Protein AF-A0A9D4HKT2-F1 (afdb_monomer)

Structure (mmCIF, N/CA/C/O backbone):
data_AF-A0A9D4HKT2-F1
#
_entry.id   AF-A0A9D4HKT2-F1
#
loop_
_atom_site.group_PDB
_atom_site.id
_atom_site.type_symbol
_atom_site.label_atom_id
_atom_site.label_alt_id
_atom_site.label_comp_id
_atom_site.label_asym_id
_atom_site.label_entity_id
_atom_site.label_seq_id
_atom_site.pdbx_PDB_ins_code
_atom_site.Cartn_x
_atom_site.Cartn_y
_atom_site.Cartn_z
_atom_site.occupancy
_atom_site.B_iso_or_equiv
_atom_site.auth_seq_id
_atom_site.auth_comp_id
_atom_site.auth_asym_id
_atom_site.auth_atom_id
_atom_site.pdbx_PDB_model_num
ATOM 1 N N . MET A 1 1 ? 0.760 3.402 23.537 1.00 74.19 1 MET A N 1
ATOM 2 C CA . MET A 1 1 ? 0.650 4.840 23.213 1.00 74.19 1 MET A CA 1
ATOM 3 C C . MET A 1 1 ? -0.372 5.035 22.104 1.00 74.19 1 MET A C 1
ATOM 5 O O . MET A 1 1 ? -1.477 5.393 22.460 1.00 74.19 1 MET A O 1
ATOM 9 N N . GLU A 1 2 ? -0.095 4.703 20.835 1.00 79.06 2 GLU A N 1
ATOM 10 C CA . GLU A 1 2 ? -1.096 4.811 19.742 1.00 79.06 2 GLU A CA 1
ATOM 11 C C . GLU A 1 2 ? -2.371 3.994 20.013 1.00 79.06 2 GLU A C 1
ATOM 13 O O . GLU A 1 2 ? -3.458 4.552 20.090 1.00 79.06 2 GLU A O 1
ATOM 18 N N . ALA A 1 3 ? -2.238 2.697 20.318 1.00 80.00 3 ALA A N 1
ATOM 19 C CA . ALA A 1 3 ? -3.389 1.846 20.636 1.00 80.00 3 ALA A CA 1
ATOM 20 C C . ALA A 1 3 ? -4.236 2.354 21.823 1.00 80.00 3 ALA A C 1
ATOM 22 O O . ALA A 1 3 ? -5.445 2.130 21.867 1.00 80.00 3 ALA A O 1
ATOM 23 N N . ASP A 1 4 ? -3.613 3.034 22.789 1.00 83.06 4 ASP A N 1
ATOM 24 C CA . ASP A 1 4 ? -4.318 3.598 23.943 1.00 83.06 4 ASP A CA 1
ATOM 25 C C . ASP A 1 4 ? -5.141 4.824 23.534 1.00 83.06 4 ASP A C 1
ATOM 27 O O . ASP A 1 4 ? -6.308 4.917 23.911 1.00 83.06 4 ASP A O 1
ATOM 31 N N . VAL A 1 5 ? -4.562 5.700 22.703 1.00 85.31 5 VAL A N 1
ATOM 32 C CA . VAL A 1 5 ? -5.242 6.865 22.114 1.00 85.31 5 VAL A CA 1
ATOM 33 C C . VAL A 1 5 ? -6.418 6.416 21.246 1.00 85.31 5 VAL A C 1
ATOM 35 O O . VAL A 1 5 ? -7.533 6.906 21.421 1.00 85.31 5 VAL A O 1
ATOM 38 N N . ASP A 1 6 ? -6.209 5.425 20.379 1.00 84.00 6 ASP A N 1
ATOM 39 C CA . ASP A 1 6 ? -7.263 4.851 19.534 1.00 84.00 6 ASP A CA 1
ATOM 40 C C . ASP A 1 6 ? -8.422 4.283 20.371 1.00 84.00 6 ASP A C 1
ATOM 42 O O . ASP A 1 6 ? -9.599 4.492 20.066 1.00 84.00 6 ASP A O 1
ATOM 46 N N . GLY A 1 7 ? -8.099 3.586 21.465 1.00 84.25 7 GLY A N 1
ATOM 47 C CA . GLY A 1 7 ? -9.091 3.051 22.395 1.00 84.25 7 GLY A CA 1
ATOM 48 C C . GLY A 1 7 ? -9.888 4.138 23.126 1.00 84.25 7 GLY A C 1
ATOM 49 O O . GLY A 1 7 ? -11.087 3.968 23.354 1.00 84.25 7 GLY A O 1
ATOM 50 N N . GLU A 1 8 ? -9.255 5.254 23.491 1.00 86.44 8 GLU A N 1
ATOM 51 C CA . GLU A 1 8 ? -9.932 6.397 24.117 1.00 86.44 8 GLU A CA 1
ATOM 52 C C . GLU A 1 8 ? -10.869 7.118 23.144 1.00 86.44 8 GLU A C 1
ATOM 54 O O . GLU A 1 8 ? -12.026 7.361 23.493 1.00 86.44 8 GLU A O 1
ATOM 59 N N . LEU A 1 9 ? -10.436 7.355 21.904 1.00 86.00 9 LEU A N 1
ATOM 60 C CA . LEU A 1 9 ? -11.275 7.960 20.864 1.00 86.00 9 LEU A CA 1
ATOM 6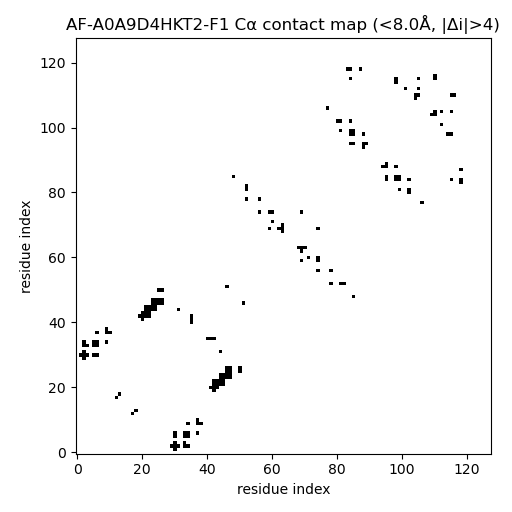1 C C . LEU A 1 9 ? -12.547 7.143 20.616 1.00 86.00 9 LEU A C 1
ATOM 63 O O . LEU A 1 9 ? -13.654 7.681 20.553 1.00 86.00 9 LEU A O 1
ATOM 67 N N . VAL A 1 10 ? -12.418 5.817 20.544 1.00 86.19 10 VAL A N 1
ATOM 68 C CA . VAL A 1 10 ? -13.569 4.925 20.362 1.00 86.19 10 VAL A CA 1
ATOM 69 C C . VAL A 1 10 ? -14.531 4.976 21.555 1.00 86.19 10 VAL A C 1
ATOM 71 O O . VAL A 1 10 ? -15.749 4.919 21.364 1.00 86.19 10 VAL A O 1
ATOM 74 N N . LYS A 1 11 ? -14.028 5.147 22.786 1.00 85.69 11 LYS A N 1
ATOM 75 C CA . LYS A 1 11 ? -14.885 5.353 23.969 1.00 85.69 11 LYS A CA 1
ATOM 76 C C . LYS A 1 11 ? -15.675 6.646 23.886 1.00 85.69 11 LYS A C 1
ATOM 78 O O . LYS A 1 11 ? -16.828 6.661 24.307 1.00 85.69 11 LYS A O 1
ATOM 83 N N . GLU A 1 12 ? -15.075 7.720 23.387 1.00 86.00 12 GLU A N 1
ATOM 84 C CA . GLU A 1 12 ? -15.760 9.002 23.226 1.00 86.00 12 GLU A CA 1
ATOM 85 C C . GLU A 1 12 ? -16.874 8.912 22.186 1.00 86.00 12 GLU A C 1
ATOM 87 O O . GLU A 1 12 ? -18.012 9.259 22.490 1.00 86.00 12 GLU A O 1
ATOM 92 N N . VAL A 1 13 ? -16.605 8.320 21.020 1.00 83.75 13 VAL A N 1
ATOM 93 C CA . VAL A 1 13 ? -17.626 8.119 19.975 1.00 83.75 13 VAL A CA 1
ATOM 94 C C . VAL A 1 13 ? -18.771 7.221 20.460 1.00 83.75 13 VAL A C 1
ATOM 96 O O . VAL A 1 13 ? -19.936 7.456 20.139 1.00 83.75 13 VAL A O 1
ATOM 99 N N . LYS A 1 14 ? -18.474 6.222 21.299 1.00 81.38 14 LYS A N 1
ATOM 100 C CA . LYS A 1 14 ? -19.496 5.367 21.919 1.00 81.38 14 LYS A CA 1
ATOM 101 C C . LYS A 1 14 ? -20.422 6.143 22.864 1.00 81.38 14 LYS A C 1
ATOM 103 O O . LYS A 1 14 ? -21.598 5.795 22.958 1.00 81.38 14 LYS A O 1
ATOM 108 N N . LYS A 1 15 ? -19.929 7.185 23.552 1.00 83.19 15 LYS A N 1
ATOM 109 C CA . LYS A 1 15 ? -20.765 8.046 24.420 1.00 83.19 15 LYS A CA 1
ATOM 110 C C . LYS A 1 15 ? -21.821 8.810 23.620 1.00 83.19 15 LYS A C 1
ATOM 112 O O . LYS A 1 15 ? -22.905 9.042 24.142 1.00 83.19 15 LYS A O 1
ATOM 117 N N . GLU A 1 16 ? -21.538 9.112 22.357 1.00 83.75 16 GLU A N 1
ATOM 118 C CA . GLU A 1 16 ? -22.464 9.767 21.422 1.00 83.75 16 GLU A CA 1
ATOM 119 C C . GLU A 1 16 ? -23.514 8.800 20.829 1.00 83.75 16 GLU A C 1
ATOM 121 O O . GLU A 1 16 ? -24.295 9.177 19.959 1.00 83.75 16 GLU A O 1
ATOM 126 N N . ASN A 1 17 ? -23.553 7.537 21.285 1.00 78.94 17 ASN A N 1
ATOM 127 C CA . ASN A 1 17 ? -24.464 6.491 20.804 1.00 78.94 17 ASN A CA 1
ATOM 128 C C . ASN A 1 17 ? -24.364 6.230 19.284 1.00 78.94 17 ASN A C 1
ATOM 130 O O . ASN A 1 17 ? -25.330 5.819 18.638 1.00 78.94 17 ASN A O 1
ATOM 134 N N . VAL A 1 18 ? -23.181 6.463 18.707 1.00 80.81 18 VAL A N 1
ATOM 135 C CA . VAL A 1 18 ? -22.882 6.203 17.295 1.00 80.81 18 VAL A CA 1
ATOM 136 C C . VAL A 1 18 ? -22.339 4.787 17.137 1.00 80.81 18 VAL A C 1
ATOM 138 O O . VAL A 1 18 ? -21.438 4.361 17.861 1.00 80.81 18 VAL A O 1
ATOM 141 N N . ASN A 1 19 ? -22.868 4.053 16.156 1.00 80.31 19 ASN A N 1
ATOM 142 C CA . ASN A 1 19 ? -22.383 2.718 15.837 1.00 80.31 19 ASN A CA 1
ATOM 143 C C . ASN A 1 19 ? -21.284 2.785 14.767 1.00 80.31 19 ASN A C 1
ATOM 145 O O . ASN A 1 19 ? -21.539 3.184 13.631 1.00 80.31 19 ASN A O 1
ATOM 149 N N . ILE A 1 20 ? -20.065 2.389 15.130 1.00 80.12 20 ILE A N 1
ATOM 150 C CA . ILE A 1 20 ? -18.922 2.356 14.213 1.00 80.12 20 ILE A CA 1
ATOM 151 C C . ILE A 1 20 ? -18.945 1.025 13.459 1.00 80.12 20 ILE A C 1
ATOM 153 O O . ILE A 1 20 ? -18.716 -0.015 14.066 1.00 80.12 20 ILE A O 1
ATOM 157 N N . SER A 1 21 ? -19.216 1.035 12.155 1.00 78.44 21 SER A N 1
ATOM 158 C CA . SER A 1 21 ? -19.199 -0.180 11.324 1.00 78.44 21 SER A CA 1
ATOM 159 C C . SER A 1 21 ? -17.839 -0.434 10.671 1.00 78.44 21 SER A C 1
ATOM 161 O O . SER A 1 21 ? -17.354 -1.565 10.659 1.00 78.44 21 SER A O 1
ATOM 163 N N . VAL A 1 22 ? -17.219 0.628 10.154 1.00 80.44 22 VAL A N 1
ATOM 164 C CA . VAL A 1 22 ? -15.976 0.584 9.380 1.00 80.44 22 VAL A CA 1
ATOM 165 C C . VAL A 1 22 ? -15.023 1.648 9.905 1.00 80.44 22 VAL A C 1
ATOM 167 O O . VAL A 1 22 ? -15.420 2.795 10.112 1.00 80.44 22 VAL A O 1
ATOM 170 N N . MET A 1 23 ? -13.760 1.275 10.091 1.00 77.94 23 MET A N 1
ATOM 171 C CA . MET A 1 23 ? -12.676 2.204 10.400 1.00 77.94 23 MET A CA 1
ATOM 172 C C . MET A 1 23 ? -11.575 2.063 9.356 1.00 77.94 23 MET A C 1
ATOM 174 O O . MET A 1 23 ? -11.258 0.957 8.926 1.00 77.94 23 MET A O 1
ATOM 178 N N . THR A 1 24 ? -10.989 3.187 8.952 1.00 77.50 24 THR A N 1
ATOM 179 C CA . THR A 1 24 ? -9.758 3.200 8.160 1.00 77.50 24 THR A CA 1
ATOM 180 C C . THR A 1 24 ? -8.620 3.555 9.096 1.00 77.50 24 THR A C 1
ATOM 182 O O . THR A 1 24 ? -8.525 4.696 9.545 1.00 77.50 24 THR A O 1
ATOM 185 N N . MET A 1 25 ? -7.786 2.576 9.419 1.00 75.44 25 MET A N 1
ATOM 186 C CA . MET A 1 25 ? -6.590 2.775 10.229 1.00 75.44 25 MET A CA 1
ATOM 187 C C . MET A 1 25 ? -5.409 2.023 9.627 1.00 75.44 25 MET A C 1
ATOM 189 O O . MET A 1 25 ? -5.563 1.249 8.681 1.00 75.44 25 MET A O 1
ATOM 193 N N . GLY A 1 26 ? -4.219 2.278 10.167 1.00 70.31 26 GLY A N 1
ATOM 194 C CA . GLY A 1 26 ? -3.037 1.552 9.740 1.00 70.31 26 GLY A CA 1
ATOM 195 C C . GLY A 1 26 ? -3.129 0.055 10.043 1.00 70.31 26 GLY A C 1
ATOM 196 O O . GLY A 1 26 ? -3.915 -0.382 10.886 1.00 70.31 26 GLY A O 1
ATOM 197 N N . ASP A 1 27 ? -2.278 -0.736 9.395 1.00 69.25 27 ASP A N 1
ATOM 198 C CA . ASP A 1 27 ? -2.227 -2.199 9.572 1.00 69.25 27 ASP A CA 1
ATOM 199 C C . ASP A 1 27 ? -1.588 -2.652 10.915 1.00 69.25 27 ASP A C 1
ATOM 201 O O . ASP A 1 27 ? -1.011 -3.738 11.014 1.00 69.25 27 ASP A O 1
ATOM 205 N N . ASP A 1 28 ? -1.674 -1.838 11.975 1.00 75.81 28 ASP A N 1
ATOM 206 C CA . ASP A 1 28 ? -1.217 -2.204 13.320 1.00 75.81 28 ASP A CA 1
ATOM 207 C C . ASP A 1 28 ? -2.271 -3.055 14.050 1.00 75.81 28 ASP A C 1
ATOM 209 O O . ASP A 1 28 ? -3.347 -2.600 14.451 1.00 75.81 28 ASP A O 1
ATOM 213 N N . CYS A 1 29 ? -1.932 -4.324 14.269 1.00 76.38 29 CYS A N 1
ATOM 214 C CA . CYS A 1 29 ? -2.776 -5.276 14.982 1.00 76.38 29 CYS A CA 1
ATOM 215 C C . CYS A 1 29 ? -3.066 -4.870 16.438 1.00 76.38 29 CYS A C 1
ATOM 217 O O . CYS A 1 29 ? -4.068 -5.322 16.995 1.00 76.38 29 CYS A O 1
ATOM 219 N N . THR A 1 30 ? -2.207 -4.065 17.074 1.00 82.81 30 THR A N 1
ATOM 220 C CA . THR A 1 30 ? -2.354 -3.697 18.491 1.00 82.81 30 THR A CA 1
ATOM 221 C C . THR A 1 30 ? -3.478 -2.687 18.709 1.00 82.81 30 THR A C 1
ATOM 223 O O . THR A 1 30 ? -4.329 -2.911 19.575 1.00 82.81 30 THR A O 1
ATOM 226 N N . SER A 1 31 ? -3.560 -1.653 17.868 1.00 80.50 31 SER A N 1
ATOM 227 C CA . SER A 1 31 ? -4.672 -0.699 17.840 1.00 80.50 31 SER A CA 1
ATOM 228 C C . SER A 1 31 ? -6.000 -1.388 17.536 1.00 80.50 31 SER A C 1
ATOM 230 O O . SER A 1 31 ? -6.971 -1.222 18.274 1.00 80.50 31 SER A O 1
ATOM 232 N N . LEU A 1 32 ? -6.033 -2.261 16.523 1.00 82.75 32 LEU A N 1
ATOM 233 C CA . LEU A 1 32 ? -7.247 -3.002 16.174 1.00 82.75 32 LEU A CA 1
ATOM 234 C C . LEU A 1 32 ? -7.719 -3.922 17.312 1.00 82.75 32 LEU A C 1
ATOM 236 O O . LEU A 1 32 ? -8.916 -4.003 17.597 1.00 82.75 32 LEU A O 1
ATOM 240 N N . ALA A 1 33 ? -6.795 -4.622 17.978 1.00 83.81 33 ALA A N 1
A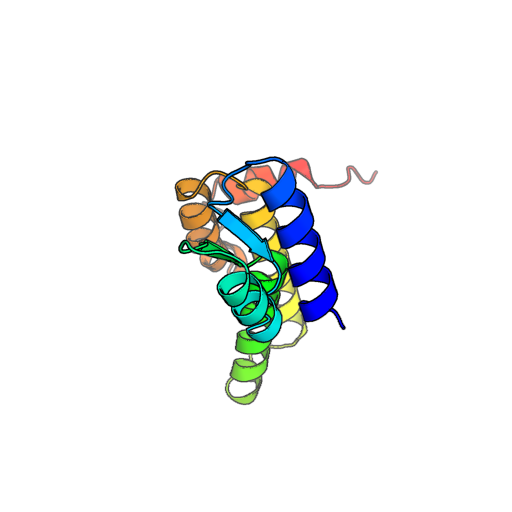TOM 241 C CA . ALA A 1 33 ? -7.123 -5.470 19.121 1.00 83.81 33 ALA A CA 1
ATOM 242 C C . ALA A 1 33 ? -7.678 -4.651 20.292 1.00 83.81 33 ALA A C 1
ATOM 244 O O . ALA A 1 33 ? -8.651 -5.069 20.921 1.00 83.81 33 ALA A O 1
ATOM 245 N N . ARG A 1 34 ? -7.099 -3.475 20.557 1.00 85.56 34 ARG A N 1
ATOM 246 C CA . ARG A 1 34 ? -7.561 -2.569 21.608 1.00 85.56 34 ARG A CA 1
ATOM 247 C C . ARG A 1 34 ? -8.957 -2.024 21.315 1.00 85.56 34 ARG A C 1
ATOM 249 O O . ARG A 1 34 ? -9.818 -2.102 22.182 1.00 85.56 34 ARG A O 1
ATOM 256 N N . ILE A 1 35 ? -9.227 -1.590 20.087 1.00 84.81 35 ILE A N 1
ATOM 257 C CA . ILE A 1 35 ? -10.561 -1.143 19.655 1.00 84.81 35 ILE A CA 1
ATOM 258 C C . ILE A 1 35 ? -11.605 -2.253 19.819 1.00 84.81 35 ILE A C 1
ATOM 260 O O . ILE A 1 35 ? -12.693 -2.015 20.342 1.00 84.81 35 ILE A O 1
ATOM 264 N N . ARG A 1 36 ? -11.267 -3.490 19.436 1.00 84.00 36 ARG A N 1
ATOM 265 C CA . ARG A 1 36 ? -12.156 -4.655 19.593 1.00 84.00 36 ARG A CA 1
ATOM 266 C C . ARG A 1 36 ? -12.448 -5.018 21.049 1.00 84.00 36 ARG A C 1
ATOM 268 O O . ARG A 1 36 ? -13.462 -5.653 21.301 1.00 84.00 36 ARG A O 1
ATOM 275 N N . GLN A 1 37 ? -11.587 -4.651 21.999 1.00 85.56 37 GLN A N 1
ATOM 276 C CA . GLN A 1 37 ? -11.888 -4.814 23.427 1.00 85.56 37 GLN A CA 1
ATOM 277 C C . GLN A 1 37 ? -12.918 -3.790 23.921 1.00 85.56 37 GLN A C 1
ATOM 279 O O . GLN A 1 37 ? -13.659 -4.074 24.858 1.00 85.56 37 GLN A O 1
ATOM 284 N N . GLU A 1 38 ? -12.966 -2.607 23.307 1.00 84.12 38 GLU A N 1
ATOM 285 C CA . GLU A 1 38 ? -13.827 -1.497 23.737 1.00 84.12 38 GLU A CA 1
ATOM 286 C C . GLU A 1 38 ? -15.206 -1.505 23.045 1.00 84.12 38 GLU A C 1
ATOM 288 O O . GLU A 1 38 ? -16.208 -0.991 23.575 1.00 84.12 38 GLU A O 1
ATOM 293 N N . LEU A 1 39 ? -15.282 -2.139 21.872 1.00 79.81 39 LEU A N 1
ATOM 294 C CA . LEU A 1 39 ? -16.503 -2.329 21.096 1.00 79.81 39 LEU A CA 1
ATOM 295 C C . LEU A 1 39 ? -17.101 -3.717 21.334 1.00 79.81 39 LEU A C 1
ATOM 297 O O . LEU A 1 39 ? -16.416 -4.730 21.290 1.00 79.81 39 LEU A O 1
ATOM 301 N N . ALA A 1 40 ? -18.413 -3.763 21.569 1.00 71.94 40 ALA A N 1
ATOM 302 C CA . ALA A 1 40 ? -19.143 -5.019 21.767 1.00 71.94 40 ALA A CA 1
ATOM 303 C C . ALA A 1 40 ? -19.494 -5.719 20.438 1.00 71.94 40 ALA A C 1
ATOM 305 O O . ALA A 1 40 ? -20.043 -6.820 20.442 1.00 71.94 40 ALA A O 1
ATOM 306 N N . HIS A 1 41 ? -19.209 -5.073 19.307 1.00 75.88 41 HIS A N 1
ATOM 307 C CA . HIS A 1 41 ? -19.557 -5.513 17.961 1.00 75.88 41 HIS A CA 1
ATOM 308 C C . HIS A 1 41 ? -18.323 -5.575 17.056 1.00 75.88 41 HIS A C 1
ATOM 310 O O . HIS A 1 41 ? -17.291 -4.960 17.328 1.00 75.88 41 HIS A O 1
ATOM 316 N N . SER A 1 42 ? -18.424 -6.337 15.966 1.00 75.00 42 SER A N 1
ATOM 317 C CA . SER A 1 42 ? -17.342 -6.453 14.989 1.00 75.00 42 SER A CA 1
ATOM 318 C C . SER A 1 42 ? -17.173 -5.153 14.208 1.00 75.00 42 SER A C 1
ATOM 320 O O . SER A 1 42 ? -18.132 -4.679 13.599 1.00 75.00 42 SER A O 1
ATOM 322 N N . VAL A 1 43 ? -15.945 -4.640 14.169 1.00 77.00 43 VAL A N 1
ATOM 323 C CA . VAL A 1 43 ? -15.545 -3.539 13.287 1.00 77.00 43 VAL A CA 1
ATOM 324 C C . VAL A 1 43 ? -14.649 -4.068 12.183 1.00 77.00 43 VAL A C 1
ATOM 326 O O . VAL A 1 43 ? -13.695 -4.816 12.440 1.00 77.00 43 VAL A O 1
ATOM 329 N N . GLU A 1 44 ? -14.974 -3.672 10.957 1.00 79.19 44 GLU A N 1
ATOM 330 C CA . GLU A 1 44 ? -14.123 -3.890 9.798 1.00 79.19 44 GLU A CA 1
ATOM 331 C C . GLU A 1 44 ? -13.030 -2.818 9.760 1.00 79.19 44 GLU A C 1
ATOM 333 O O . GLU A 1 44 ? -13.318 -1.621 9.829 1.00 79.19 44 GLU A O 1
ATOM 338 N N . ASN A 1 45 ? -11.774 -3.260 9.672 1.00 78.50 45 ASN A N 1
ATOM 339 C CA . ASN A 1 45 ? -10.653 -2.371 9.403 1.00 78.50 45 ASN A CA 1
ATOM 340 C C . ASN A 1 45 ? -10.352 -2.399 7.906 1.00 78.50 45 ASN A C 1
ATOM 342 O O . ASN A 1 45 ? -10.034 -3.460 7.367 1.00 78.50 45 ASN A O 1
ATOM 346 N N . LEU A 1 46 ? -10.422 -1.238 7.266 1.00 73.94 46 LEU A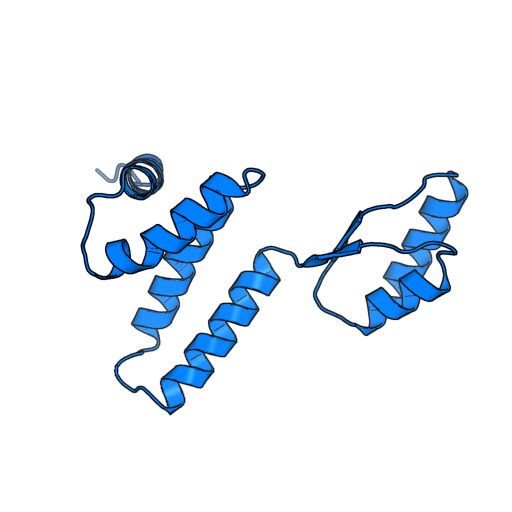 N 1
ATOM 347 C CA . LEU A 1 46 ? -9.939 -1.046 5.910 1.00 73.94 46 LEU A CA 1
ATOM 348 C C . LEU A 1 46 ? -8.526 -0.477 5.972 1.00 73.94 46 LEU A C 1
ATOM 350 O O . LEU A 1 46 ? -8.328 0.627 6.479 1.00 73.94 46 LEU A O 1
ATOM 354 N N . SER A 1 47 ? -7.562 -1.212 5.418 1.00 68.81 47 SER A N 1
ATOM 355 C CA . SER A 1 47 ? -6.197 -0.716 5.252 1.00 68.81 47 SER A CA 1
ATOM 356 C C . SER A 1 47 ? -6.205 0.577 4.440 1.00 68.81 47 SER A C 1
ATOM 358 O O . SER A 1 47 ? -6.841 0.656 3.382 1.00 68.81 47 SER A O 1
ATOM 360 N N . ASP A 1 48 ? -5.472 1.586 4.907 1.00 75.19 48 ASP A N 1
ATOM 361 C CA . ASP A 1 48 ? -5.269 2.795 4.116 1.00 75.19 48 ASP A CA 1
ATOM 362 C C . ASP A 1 48 ? -4.485 2.467 2.832 1.00 75.19 48 ASP A C 1
ATOM 364 O O . ASP A 1 48 ? -3.630 1.576 2.772 1.00 75.19 48 ASP A O 1
ATOM 368 N N . LEU A 1 49 ? -4.752 3.243 1.786 1.00 74.75 49 LEU A N 1
ATOM 369 C CA . LEU A 1 49 ? -4.068 3.183 0.505 1.00 74.75 49 LEU A CA 1
ATOM 370 C C . LEU A 1 49 ? -2.541 3.235 0.668 1.00 74.75 49 LEU A C 1
ATOM 372 O O . LEU A 1 49 ? -1.810 2.531 -0.033 1.00 74.75 49 LEU A O 1
ATOM 376 N N . ASN A 1 50 ? -2.059 4.052 1.605 1.00 76.38 50 ASN A N 1
ATOM 377 C CA . ASN A 1 50 ? -0.635 4.183 1.889 1.00 76.38 50 ASN A CA 1
ATOM 378 C C . ASN A 1 50 ? -0.013 2.862 2.358 1.00 76.38 50 ASN A C 1
ATOM 380 O O . ASN A 1 50 ? 1.084 2.511 1.912 1.00 76.38 50 ASN A O 1
ATOM 384 N N . ASP A 1 51 ? -0.720 2.105 3.196 1.00 78.62 51 ASP A N 1
ATOM 385 C CA . ASP A 1 51 ? -0.246 0.813 3.686 1.00 78.62 51 ASP A CA 1
ATOM 386 C C . ASP A 1 51 ? -0.292 -0.255 2.59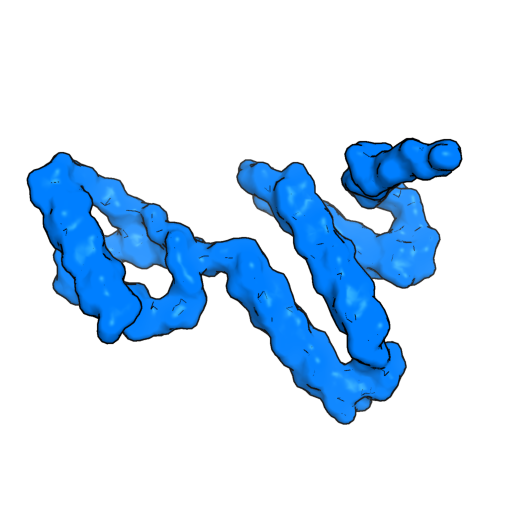6 1.00 78.62 51 ASP A C 1
ATOM 388 O O . ASP A 1 51 ? 0.686 -0.985 2.414 1.00 78.62 51 ASP A O 1
ATOM 392 N N . ALA A 1 52 ? -1.338 -0.274 1.765 1.00 78.44 52 ALA A N 1
ATOM 393 C CA . ALA A 1 52 ? -1.398 -1.161 0.603 1.00 78.44 52 ALA A CA 1
ATOM 394 C C . ALA A 1 52 ? -0.205 -0.939 -0.354 1.00 78.44 52 ALA A C 1
ATOM 396 O O . ALA A 1 52 ? 0.461 -1.887 -0.791 1.00 78.44 52 ALA A O 1
ATOM 397 N N . VAL A 1 53 ? 0.130 0.323 -0.638 1.00 80.88 53 VAL A N 1
ATOM 398 C CA . VAL A 1 53 ? 1.262 0.694 -1.504 1.00 80.88 53 VAL A CA 1
ATOM 399 C C . VAL A 1 53 ? 2.606 0.364 -0.848 1.00 80.88 53 VAL A C 1
ATOM 401 O O . VAL A 1 53 ? 3.526 -0.135 -1.513 1.00 80.88 53 VAL A O 1
ATOM 404 N N . LYS A 1 54 ? 2.729 0.591 0.463 1.00 84.69 54 LYS A N 1
ATOM 405 C CA . LYS A 1 54 ? 3.908 0.232 1.260 1.00 84.69 54 LYS A CA 1
ATOM 406 C C . LYS A 1 54 ? 4.140 -1.278 1.259 1.00 84.69 54 LYS A C 1
ATOM 408 O O . LYS A 1 54 ? 5.260 -1.717 0.992 1.00 84.69 54 LYS A O 1
ATOM 413 N N . HIS A 1 55 ? 3.098 -2.078 1.475 1.00 86.12 55 HIS A N 1
ATOM 414 C CA . HIS A 1 55 ? 3.155 -3.540 1.427 1.00 86.12 55 HIS A CA 1
ATOM 415 C C . HIS A 1 55 ? 3.581 -4.064 0.058 1.00 86.12 55 HIS A C 1
ATOM 417 O O . HIS A 1 55 ? 4.464 -4.928 -0.037 1.00 86.12 55 HIS A O 1
ATOM 423 N N . LEU A 1 56 ? 3.050 -3.480 -1.014 1.00 84.62 56 LEU A N 1
ATOM 424 C CA . LEU A 1 56 ? 3.501 -3.789 -2.363 1.00 84.62 56 LEU A CA 1
ATOM 425 C C . LEU A 1 56 ? 4.974 -3.403 -2.576 1.00 84.62 56 LEU A C 1
ATOM 427 O O . LEU A 1 56 ? 5.738 -4.172 -3.156 1.00 84.62 56 LEU A O 1
ATOM 431 N N . GLY A 1 57 ? 5.416 -2.261 -2.049 1.00 87.56 57 GLY A N 1
ATOM 432 C CA . GLY A 1 57 ? 6.821 -1.846 -2.100 1.00 87.56 57 GLY A CA 1
ATOM 433 C C . GLY A 1 57 ? 7.765 -2.809 -1.421 1.00 87.56 57 GLY A C 1
ATOM 434 O O . GLY A 1 57 ? 8.742 -3.247 -2.026 1.00 87.56 57 GLY A O 1
ATOM 435 N N . ASN A 1 58 ? 7.446 -3.183 -0.189 1.00 89.88 58 ASN A N 1
ATOM 436 C CA . ASN A 1 58 ? 8.217 -4.160 0.568 1.00 89.88 58 ASN A CA 1
ATOM 437 C C . ASN A 1 58 ? 8.302 -5.496 -0.183 1.00 89.88 58 ASN A C 1
ATOM 439 O O . ASN A 1 58 ? 9.376 -6.098 -0.258 1.00 89.88 58 ASN A O 1
ATOM 443 N N . SER A 1 59 ? 7.203 -5.915 -0.816 1.00 90.00 59 SER A N 1
ATOM 444 C CA . SER A 1 59 ? 7.160 -7.116 -1.655 1.00 90.00 59 SER A CA 1
ATOM 445 C C . SER A 1 59 ? 8.076 -6.997 -2.879 1.00 90.00 59 SER A C 1
ATOM 447 O O . SER A 1 59 ? 8.854 -7.912 -3.157 1.00 90.00 59 SER A O 1
ATOM 449 N N . LEU A 1 60 ? 8.070 -5.852 -3.568 1.00 89.62 60 LEU A N 1
ATOM 450 C CA . LEU A 1 60 ? 8.960 -5.582 -4.701 1.00 89.62 60 LEU A CA 1
ATOM 451 C C . LEU A 1 60 ? 10.439 -5.563 -4.283 1.00 89.62 60 LEU A C 1
ATOM 453 O O . LEU A 1 60 ? 11.271 -6.193 -4.934 1.00 89.62 60 LEU A O 1
ATOM 457 N N . TYR A 1 61 ? 10.786 -4.915 -3.170 1.00 90.88 61 TYR A N 1
ATOM 458 C CA . TYR A 1 61 ? 12.160 -4.924 -2.652 1.00 90.88 61 TYR A CA 1
ATOM 459 C C . TYR A 1 61 ? 12.603 -6.318 -2.183 1.00 90.88 61 TYR A C 1
ATOM 461 O O . TYR A 1 61 ? 13.770 -6.685 -2.330 1.00 90.88 61 TYR A O 1
ATOM 469 N N . SER A 1 62 ? 11.684 -7.138 -1.669 1.00 92.44 62 SER A N 1
ATOM 470 C CA . SER A 1 62 ? 11.960 -8.545 -1.370 1.00 92.44 62 SER A CA 1
ATOM 471 C C . SER A 1 62 ? 12.251 -9.344 -2.648 1.00 92.44 62 SER A C 1
ATOM 473 O O . SER A 1 62 ? 13.235 -10.086 -2.710 1.00 92.44 62 SER A O 1
ATOM 475 N N . LEU A 1 63 ? 11.464 -9.132 -3.709 1.00 91.06 63 LEU A N 1
ATOM 476 C CA . LEU A 1 63 ? 11.665 -9.763 -5.018 1.00 91.06 63 LEU A CA 1
ATOM 477 C C . LEU A 1 63 ? 12.962 -9.323 -5.702 1.00 91.06 63 LEU A C 1
ATOM 479 O O . LEU A 1 63 ? 13.607 -10.148 -6.348 1.00 91.06 63 LEU A O 1
ATOM 483 N N . GLN A 1 64 ? 13.396 -8.075 -5.519 1.00 92.56 64 GLN A N 1
ATOM 484 C CA . GLN A 1 64 ? 14.670 -7.568 -6.043 1.00 92.56 64 GLN A CA 1
ATOM 485 C C . GLN A 1 64 ? 15.875 -8.393 -5.572 1.00 92.56 64 GLN A C 1
ATOM 487 O O . GLN A 1 64 ? 16.858 -8.534 -6.303 1.00 92.56 64 GLN A O 1
ATOM 492 N N . LYS A 1 65 ? 15.806 -8.986 -4.372 1.00 90.88 65 LYS A N 1
ATOM 493 C CA . LYS A 1 65 ? 16.867 -9.871 -3.864 1.00 90.88 65 LYS A CA 1
ATOM 494 C C . LYS A 1 65 ? 17.069 -11.091 -4.767 1.00 90.88 65 LYS A C 1
ATOM 496 O O . LYS A 1 65 ? 18.200 -11.545 -4.910 1.00 90.88 65 LYS A O 1
ATOM 501 N N . LYS A 1 66 ? 15.988 -11.578 -5.386 1.00 92.19 66 LYS A N 1
ATOM 502 C CA . LYS A 1 66 ? 15.964 -12.740 -6.288 1.00 92.19 66 LYS A CA 1
ATOM 503 C C . LYS A 1 66 ? 16.067 -12.345 -7.767 1.00 92.19 66 LYS A C 1
ATOM 505 O O . LYS A 1 66 ? 16.615 -13.102 -8.554 1.00 92.19 66 LYS A O 1
ATOM 510 N N . ASN A 1 67 ? 15.590 -11.154 -8.133 1.00 88.00 67 ASN A N 1
ATOM 511 C CA . ASN A 1 67 ? 15.515 -10.669 -9.511 1.00 88.00 67 ASN A CA 1
ATOM 512 C C . ASN A 1 67 ? 16.244 -9.328 -9.662 1.00 88.00 67 ASN A C 1
ATOM 514 O O . ASN A 1 67 ? 15.667 -8.267 -9.432 1.00 88.00 67 ASN A O 1
ATOM 518 N N . LYS A 1 68 ? 17.508 -9.356 -10.102 1.00 83.94 68 LYS A N 1
ATOM 519 C CA . LYS A 1 68 ? 18.343 -8.144 -10.235 1.00 83.94 68 LYS A CA 1
ATOM 520 C C . LYS A 1 68 ? 17.863 -7.158 -11.308 1.00 83.94 68 LYS A C 1
ATOM 522 O O . LYS A 1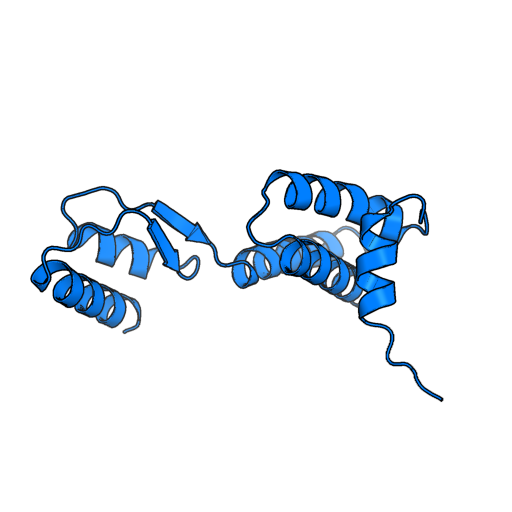 68 ? 18.205 -5.982 -11.236 1.00 83.94 68 LYS A O 1
ATOM 527 N N . VAL A 1 69 ? 17.034 -7.613 -12.252 1.00 84.69 69 VAL A N 1
ATOM 528 C CA . VAL A 1 69 ? 16.357 -6.762 -13.251 1.00 84.69 69 VAL A CA 1
ATOM 529 C C . VAL A 1 69 ? 15.430 -5.743 -12.577 1.00 84.69 69 VAL A C 1
ATOM 531 O O . VAL A 1 69 ? 15.258 -4.627 -13.069 1.00 84.69 69 VAL A O 1
ATOM 534 N N . LEU A 1 70 ? 14.879 -6.088 -11.409 1.00 85.25 70 LEU A N 1
ATOM 535 C CA . LEU A 1 70 ? 14.037 -5.204 -10.616 1.00 85.25 70 LEU A CA 1
ATOM 536 C C . LEU A 1 70 ? 14.904 -4.181 -9.864 1.00 85.25 70 LEU A C 1
ATOM 538 O O . LEU A 1 70 ? 15.121 -4.266 -8.657 1.00 85.25 70 LEU A O 1
ATOM 542 N N . SER A 1 71 ? 15.453 -3.213 -10.594 1.00 87.38 71 SER A N 1
ATOM 543 C CA . SER A 1 71 ? 16.244 -2.134 -10.002 1.00 87.38 71 SER A CA 1
ATOM 544 C C . SER A 1 71 ? 15.380 -1.219 -9.129 1.00 87.38 71 SER A C 1
ATOM 546 O O . SER A 1 71 ? 14.173 -1.087 -9.329 1.00 87.38 71 SER A O 1
ATOM 548 N N . THR A 1 72 ? 16.004 -0.502 -8.195 1.00 88.94 72 THR A N 1
ATOM 549 C CA . THR A 1 72 ? 15.317 0.490 -7.351 1.00 88.94 72 THR A CA 1
ATOM 550 C C . THR A 1 72 ? 14.585 1.548 -8.181 1.00 88.94 72 THR A C 1
ATOM 552 O O . THR A 1 72 ? 13.513 2.008 -7.796 1.00 88.94 72 THR A O 1
ATOM 555 N N . LYS A 1 73 ? 15.127 1.911 -9.352 1.00 87.50 73 LYS A N 1
ATOM 556 C CA . LYS A 1 73 ? 14.481 2.838 -10.289 1.00 87.50 73 LYS A CA 1
ATOM 557 C C . LYS A 1 73 ? 13.169 2.263 -10.830 1.00 87.50 73 LYS A C 1
ATOM 559 O O . LYS A 1 73 ? 12.171 2.977 -10.864 1.00 87.50 73 LYS A O 1
ATOM 564 N N . VAL A 1 74 ? 13.162 0.980 -11.194 1.00 86.00 74 VAL A N 1
ATOM 565 C CA . VAL A 1 74 ? 11.955 0.276 -11.654 1.00 86.00 74 VAL A CA 1
ATOM 566 C C . VAL A 1 74 ? 10.931 0.195 -10.525 1.00 86.00 74 VAL A C 1
ATOM 568 O O . VAL A 1 74 ? 9.785 0.567 -10.734 1.00 86.00 74 VAL A O 1
ATOM 571 N N . ILE A 1 75 ? 11.340 -0.178 -9.309 1.00 88.50 75 ILE A N 1
ATOM 572 C CA . ILE A 1 75 ? 10.433 -0.252 -8.147 1.00 88.50 75 ILE A CA 1
ATOM 573 C C . ILE A 1 75 ? 9.772 1.101 -7.863 1.00 88.50 75 ILE A C 1
ATOM 575 O O . ILE A 1 75 ? 8.558 1.169 -7.693 1.00 88.50 75 ILE A O 1
ATOM 579 N N . LYS A 1 76 ? 10.543 2.196 -7.873 1.00 87.44 76 LYS A N 1
ATOM 580 C CA . LYS A 1 76 ? 9.993 3.550 -7.697 1.00 87.44 76 LYS A CA 1
ATOM 581 C C . LYS A 1 76 ? 9.006 3.927 -8.803 1.00 87.44 76 LYS A C 1
ATOM 583 O O . LYS A 1 76 ? 8.011 4.594 -8.533 1.00 87.44 76 LYS A O 1
ATOM 588 N N . HIS A 1 77 ? 9.268 3.509 -10.040 1.00 84.38 77 HIS A N 1
ATOM 589 C CA . HIS A 1 77 ? 8.351 3.749 -11.148 1.00 84.38 77 HIS A CA 1
ATOM 590 C C . HIS A 1 77 ? 7.043 2.957 -10.986 1.00 84.38 77 HIS A C 1
ATOM 592 O O . HIS A 1 77 ? 5.973 3.553 -11.087 1.00 84.38 77 HIS A O 1
ATOM 598 N N . LEU A 1 78 ? 7.127 1.672 -10.614 1.00 83.69 78 LEU A N 1
ATOM 599 C CA . LEU A 1 78 ? 5.973 0.824 -10.279 1.00 83.69 78 LEU A CA 1
ATOM 600 C C . LEU A 1 78 ? 5.104 1.459 -9.189 1.00 83.69 78 LEU A C 1
ATOM 602 O O . LEU A 1 78 ? 3.890 1.573 -9.341 1.00 83.69 78 LEU A O 1
ATOM 606 N N . HIS A 1 79 ? 5.741 1.929 -8.116 1.00 85.06 79 HIS A N 1
ATOM 607 C CA . HIS A 1 79 ? 5.089 2.664 -7.034 1.00 85.06 79 HIS A CA 1
ATOM 608 C C . HIS A 1 79 ? 4.346 3.900 -7.513 1.00 85.06 79 HIS A C 1
ATOM 610 O O . HIS A 1 79 ? 3.201 4.115 -7.125 1.00 85.06 79 HIS A O 1
ATOM 616 N N . LYS A 1 80 ? 4.979 4.710 -8.365 1.00 83.38 80 LYS A N 1
ATOM 617 C CA . LYS A 1 80 ? 4.367 5.927 -8.899 1.00 83.38 80 LYS A CA 1
ATOM 618 C C . LYS A 1 80 ? 3.121 5.607 -9.727 1.00 83.38 80 LYS A C 1
ATOM 620 O O . LYS A 1 80 ? 2.090 6.236 -9.516 1.00 83.38 80 LYS A O 1
ATOM 625 N N . CYS A 1 81 ? 3.206 4.626 -10.626 1.00 81.06 81 CYS A N 1
ATOM 626 C CA . CYS A 1 81 ? 2.066 4.211 -11.439 1.00 81.06 81 CYS A CA 1
ATOM 627 C C . CYS A 1 81 ? 0.922 3.723 -10.544 1.00 81.06 81 CYS A C 1
ATOM 629 O O . CYS A 1 81 ? -0.164 4.286 -10.597 1.00 81.06 81 CYS A O 1
ATOM 631 N N . LEU A 1 82 ? 1.170 2.772 -9.644 1.00 80.19 82 LEU A N 1
ATOM 632 C CA . LEU A 1 82 ? 0.124 2.222 -8.773 1.00 80.19 82 LEU A CA 1
ATOM 633 C C . LEU A 1 82 ? -0.543 3.283 -7.891 1.00 80.19 82 LEU A C 1
ATOM 635 O O . LEU A 1 82 ? -1.767 3.307 -7.798 1.00 80.19 82 LEU A O 1
ATOM 639 N N . ASN A 1 83 ? 0.236 4.206 -7.322 1.00 81.62 83 ASN A N 1
ATOM 640 C CA . ASN A 1 83 ? -0.314 5.339 -6.577 1.00 81.62 83 ASN A CA 1
ATOM 641 C C . ASN A 1 83 ? -1.279 6.172 -7.423 1.00 81.62 83 ASN A C 1
ATOM 643 O O . ASN A 1 83 ? -2.340 6.555 -6.943 1.00 81.62 83 ASN A O 1
ATOM 647 N N . TYR A 1 84 ? -0.941 6.443 -8.684 1.00 79.44 84 TYR A N 1
ATOM 648 C CA . TYR A 1 84 ? -1.834 7.188 -9.566 1.00 79.44 84 TYR A CA 1
ATOM 649 C C . TYR A 1 84 ? -3.090 6.409 -9.946 1.00 79.44 84 TYR A C 1
ATOM 651 O O . TYR A 1 84 ? -4.171 6.993 -9.909 1.00 79.44 84 TYR A O 1
ATOM 659 N N . ALA A 1 85 ? -2.970 5.116 -10.264 1.00 77.62 85 ALA A N 1
ATOM 660 C CA . ALA A 1 85 ? -4.126 4.265 -10.551 1.00 77.62 85 AL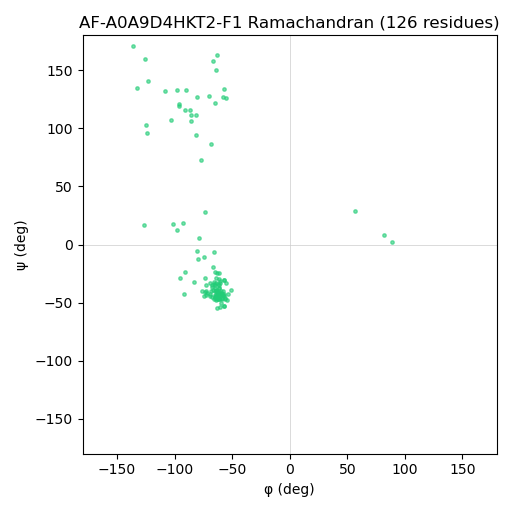A A CA 1
ATOM 661 C C . ALA A 1 85 ? -5.125 4.269 -9.390 1.00 77.62 85 ALA A C 1
ATOM 663 O O . ALA A 1 85 ? -6.324 4.427 -9.606 1.00 77.62 85 ALA A O 1
ATOM 664 N N . LEU A 1 86 ? -4.630 4.125 -8.163 1.00 77.31 86 LEU A N 1
ATOM 665 C CA . LEU A 1 86 ? -5.477 4.033 -6.980 1.00 77.31 86 LEU A CA 1
ATOM 666 C C . LEU A 1 86 ? -6.036 5.399 -6.560 1.00 77.31 86 LEU A C 1
ATOM 668 O O . LEU A 1 86 ? -7.215 5.506 -6.229 1.00 77.31 86 LEU A O 1
ATOM 672 N N . ALA A 1 87 ? -5.228 6.462 -6.632 1.00 78.44 87 ALA A N 1
ATOM 673 C CA . ALA A 1 87 ? -5.671 7.809 -6.276 1.00 78.44 87 ALA A CA 1
ATOM 674 C C . ALA A 1 87 ? -6.742 8.355 -7.232 1.00 78.44 87 ALA A C 1
ATOM 676 O O . ALA A 1 87 ? -7.669 9.021 -6.781 1.00 78.44 87 ALA A O 1
ATOM 677 N N . TYR A 1 88 ? -6.623 8.087 -8.537 1.00 73.75 88 TYR A N 1
ATOM 678 C CA . TYR A 1 88 ? -7.565 8.607 -9.534 1.00 73.75 88 TYR A CA 1
ATOM 679 C C . TYR A 1 88 ? -8.929 7.916 -9.478 1.00 73.75 88 TYR A C 1
ATOM 681 O O . TYR A 1 88 ? -9.953 8.555 -9.681 1.00 73.75 88 TYR A O 1
ATOM 689 N N . ASN A 1 89 ? -8.941 6.624 -9.161 1.00 72.62 89 ASN A N 1
ATOM 690 C CA . ASN A 1 89 ? -10.145 5.797 -9.190 1.00 72.62 89 ASN A CA 1
ATOM 691 C C . ASN A 1 89 ? -10.735 5.572 -7.781 1.00 72.62 89 ASN A C 1
ATOM 693 O O . ASN A 1 89 ? -11.486 4.626 -7.556 1.00 72.62 89 ASN A O 1
ATOM 697 N N . LYS A 1 90 ? -10.352 6.399 -6.796 1.00 72.25 90 LYS A N 1
ATOM 698 C CA . LYS A 1 90 ? -10.772 6.255 -5.394 1.00 72.25 90 LYS A CA 1
ATOM 699 C C . LYS A 1 90 ? -12.302 6.228 -5.285 1.00 72.25 90 LYS A C 1
ATOM 701 O O . LYS A 1 90 ? -12.968 7.159 -5.724 1.00 72.25 90 LYS A O 1
ATOM 706 N N . GLY A 1 91 ? -12.833 5.190 -4.638 1.00 72.75 91 GLY A N 1
ATOM 707 C CA . GLY A 1 91 ? -14.274 5.012 -4.435 1.00 72.75 91 GLY A CA 1
ATOM 708 C C . GLY A 1 91 ? -14.996 4.261 -5.558 1.00 72.75 91 GLY A C 1
ATOM 709 O O . GLY A 1 91 ? -16.207 4.096 -5.460 1.00 72.75 91 GLY A O 1
ATOM 710 N N . ASN A 1 92 ? -14.281 3.788 -6.588 1.00 79.06 92 ASN A N 1
ATOM 711 C CA . ASN A 1 92 ? -14.819 2.870 -7.591 1.00 79.06 92 ASN A CA 1
ATOM 712 C C . ASN A 1 92 ? -13.949 1.605 -7.703 1.00 79.06 92 ASN A C 1
ATOM 714 O O . ASN A 1 92 ? -12.882 1.605 -8.322 1.00 79.06 92 ASN A O 1
ATOM 718 N N . ASP A 1 93 ? -14.435 0.512 -7.113 1.00 79.69 93 ASP A N 1
ATOM 719 C CA . ASP A 1 93 ? -13.735 -0.774 -7.044 1.00 79.69 93 ASP A CA 1
ATOM 720 C C . A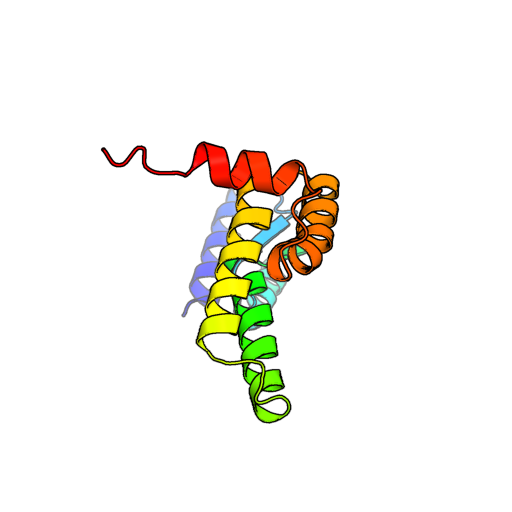SP A 1 93 ? -13.477 -1.404 -8.419 1.00 79.69 93 ASP A C 1
ATOM 722 O O . ASP A 1 93 ? -12.457 -2.074 -8.623 1.00 79.69 93 ASP A O 1
ATOM 726 N N . ASP A 1 94 ? -14.389 -1.208 -9.372 1.00 79.25 94 ASP A N 1
ATOM 727 C CA . ASP A 1 94 ? -14.257 -1.766 -10.717 1.00 79.25 94 ASP A CA 1
ATOM 728 C C . ASP A 1 94 ? -13.189 -1.014 -11.513 1.00 79.25 94 ASP A C 1
ATOM 730 O O . ASP A 1 94 ? -12.326 -1.640 -12.144 1.00 79.25 94 ASP A O 1
ATOM 734 N N . ASP A 1 95 ? -13.159 0.313 -11.381 1.00 76.62 95 ASP A N 1
ATOM 735 C CA . ASP A 1 95 ? -12.117 1.151 -11.975 1.00 76.62 95 ASP A CA 1
ATOM 736 C C . ASP A 1 95 ? -10.750 0.896 -11.321 1.00 76.62 95 ASP A C 1
ATOM 738 O O . ASP A 1 95 ? -9.733 0.844 -12.017 1.00 76.62 95 ASP A O 1
ATOM 742 N N . TRP A 1 96 ? -10.702 0.638 -10.006 1.00 79.56 96 TRP A N 1
ATOM 743 C CA . TRP A 1 96 ? -9.490 0.186 -9.306 1.00 79.56 96 TRP A CA 1
ATOM 744 C C . TRP A 1 96 ? -8.933 -1.095 -9.918 1.00 79.56 96 TRP A C 1
ATOM 746 O O . TRP A 1 96 ? -7.757 -1.157 -10.292 1.00 79.56 96 TRP A O 1
ATOM 756 N N . LYS A 1 97 ? -9.776 -2.122 -10.060 1.00 80.88 97 LYS A N 1
ATOM 757 C CA . LYS A 1 97 ? -9.370 -3.409 -10.642 1.00 80.88 97 LYS A CA 1
ATOM 758 C C . LYS A 1 97 ? -8.902 -3.243 -12.085 1.00 80.88 97 LYS A C 1
ATOM 760 O O . LYS A 1 97 ? -7.900 -3.852 -12.469 1.00 80.88 97 LYS A O 1
ATOM 765 N N . ALA A 1 98 ? -9.602 -2.437 -12.881 1.00 81.31 98 ALA A N 1
ATOM 766 C CA . ALA A 1 98 ? -9.230 -2.164 -14.264 1.00 81.31 98 ALA A CA 1
ATOM 767 C C . ALA A 1 98 ? -7.877 -1.438 -14.354 1.00 81.31 98 ALA A C 1
ATOM 769 O O . ALA A 1 98 ? -6.988 -1.883 -15.085 1.00 81.31 98 ALA A O 1
ATOM 770 N N . ALA A 1 99 ? -7.675 -0.387 -13.556 1.00 78.00 99 ALA A N 1
ATOM 771 C CA . ALA A 1 99 ? -6.442 0.394 -13.534 1.00 78.00 99 ALA A CA 1
ATOM 772 C C . ALA A 1 99 ? -5.234 -0.427 -13.051 1.00 78.00 99 ALA A C 1
ATOM 774 O O . ALA A 1 99 ? -4.152 -0.356 -13.642 1.00 78.00 99 ALA A O 1
ATOM 775 N N . LEU A 1 100 ? -5.412 -1.276 -12.032 1.00 79.19 100 LEU A N 1
ATOM 776 C CA . LEU A 1 100 ? -4.368 -2.194 -11.563 1.00 79.19 100 LEU A CA 1
ATOM 777 C C . LEU A 1 100 ? -3.949 -3.185 -12.658 1.00 79.19 100 LEU A C 1
ATOM 779 O O . LEU A 1 100 ? -2.755 -3.338 -12.924 1.00 79.19 100 LEU A O 1
ATOM 783 N N . LYS A 1 101 ? -4.911 -3.802 -13.358 1.00 82.44 101 LYS A N 1
ATOM 784 C CA . LYS A 1 101 ? -4.623 -4.714 -14.483 1.00 82.44 101 LYS A CA 1
ATOM 785 C C . LYS A 1 101 ? -3.892 -4.011 -15.625 1.00 82.44 101 LYS A C 1
ATOM 787 O O . LYS A 1 101 ? -2.997 -4.593 -16.228 1.00 82.44 101 LYS A O 1
ATOM 792 N N . GLN A 1 102 ? -4.244 -2.757 -15.895 1.00 78.44 102 GLN A N 1
ATOM 793 C CA . GLN A 1 102 ? -3.634 -1.953 -16.955 1.00 78.44 102 GLN A CA 1
ATOM 794 C C . GLN A 1 102 ? -2.281 -1.351 -16.554 1.00 78.44 102 GLN A C 1
ATOM 796 O O . GLN A 1 102 ? -1.548 -0.880 -17.421 1.00 78.44 102 GLN A O 1
ATOM 801 N N . THR A 1 103 ? -1.913 -1.378 -15.268 1.00 77.44 103 THR A N 1
ATOM 802 C CA . THR A 1 103 ? -0.614 -0.865 -14.803 1.00 77.44 103 THR A CA 1
ATOM 803 C C . THR A 1 103 ? 0.531 -1.651 -15.446 1.00 77.44 103 THR A C 1
ATOM 805 O O . THR A 1 103 ? 1.496 -1.052 -15.910 1.00 77.44 103 THR A O 1
ATOM 808 N N . VAL A 1 104 ? 0.417 -2.985 -15.512 1.00 75.88 104 VAL A N 1
ATOM 809 C CA . VAL A 1 104 ? 1.468 -3.865 -16.056 1.00 75.88 104 VAL A CA 1
ATOM 810 C C . VAL A 1 104 ? 1.731 -3.597 -17.545 1.00 75.88 104 VAL A C 1
ATOM 812 O O . VAL A 1 104 ? 2.871 -3.267 -17.856 1.00 75.88 104 VAL A O 1
ATOM 815 N N . PRO A 1 105 ? 0.739 -3.641 -18.457 1.00 75.75 105 PRO A N 1
ATOM 816 C CA . PRO A 1 105 ? 0.939 -3.280 -19.866 1.00 75.75 105 PRO A CA 1
ATOM 817 C C . PRO A 1 105 ? 1.558 -1.887 -20.065 1.00 75.75 105 PRO A C 1
ATOM 819 O O . PRO A 1 105 ? 2.511 -1.739 -20.832 1.00 75.75 105 PRO A O 1
ATOM 822 N N . HIS A 1 106 ? 1.096 -0.886 -19.306 1.00 73.62 106 HIS A N 1
ATOM 823 C CA . HIS A 1 106 ? 1.607 0.485 -19.396 1.00 73.62 106 HIS A CA 1
ATOM 824 C C . HIS A 1 106 ? 3.112 0.582 -19.101 1.00 73.62 106 HIS A C 1
ATOM 826 O O . HIS A 1 106 ? 3.841 1.288 -19.797 1.00 73.62 106 HIS A O 1
ATOM 832 N N . LEU A 1 107 ? 3.607 -0.169 -18.113 1.00 69.06 107 LEU A N 1
ATOM 833 C CA . LEU A 1 107 ? 5.033 -0.198 -17.761 1.00 69.06 107 LEU A CA 1
ATOM 834 C C . LEU A 1 107 ? 5.924 -0.742 -18.884 1.00 69.06 107 LEU A C 1
ATOM 836 O O . LEU A 1 107 ? 7.109 -0.418 -18.931 1.00 69.06 107 LEU A O 1
ATOM 840 N N . PHE A 1 108 ? 5.359 -1.554 -19.777 1.00 72.25 108 PHE A N 1
ATOM 841 C CA . PHE A 1 108 ? 6.046 -2.106 -20.944 1.00 72.25 108 PHE A CA 1
ATOM 842 C C . PHE A 1 108 ? 5.769 -1.311 -22.230 1.00 72.25 108 PHE A C 1
ATOM 844 O O . PHE A 1 108 ? 6.131 -1.757 -23.315 1.00 72.25 108 PHE A O 1
ATOM 851 N N . GLY A 1 109 ? 5.179 -0.115 -22.115 1.00 66.81 109 GLY A N 1
ATOM 852 C CA . GLY A 1 109 ? 4.925 0.784 -23.242 1.00 66.81 109 GLY A CA 1
ATOM 853 C C . GLY A 1 109 ? 3.664 0.457 -24.041 1.00 66.81 109 GLY A C 1
ATOM 854 O O . GLY A 1 109 ? 3.432 1.079 -25.078 1.00 66.81 109 GLY A O 1
ATOM 855 N N . ASP A 1 110 ? 2.834 -0.474 -23.565 1.00 69.62 110 ASP A N 1
ATOM 856 C CA . ASP A 1 110 ? 1.532 -0.738 -24.163 1.00 69.62 110 ASP A CA 1
ATOM 857 C C . ASP A 1 110 ? 0.517 0.300 -23.664 1.00 69.62 110 ASP A C 1
ATOM 859 O O . ASP A 1 110 ? -0.071 0.202 -22.583 1.00 69.62 110 ASP A O 1
ATOM 863 N N . ASN A 1 111 ? 0.371 1.356 -24.463 1.00 60.72 111 ASN A N 1
ATOM 864 C CA . ASN A 1 111 ? -0.460 2.516 -24.165 1.00 60.72 111 ASN A CA 1
ATOM 865 C C . ASN A 1 111 ? -1.890 2.397 -24.720 1.00 60.72 111 ASN A C 1
ATOM 867 O O . ASN A 1 111 ? -2.581 3.409 -24.814 1.00 60.72 111 ASN A O 1
ATOM 871 N N . GLN A 1 112 ? -2.371 1.195 -25.066 1.00 58.66 112 GLN A N 1
ATOM 872 C CA . GLN A 1 112 ? -3.758 1.000 -25.531 1.00 58.66 112 GLN A CA 1
ATOM 873 C C . GLN A 1 112 ? -4.822 1.290 -24.453 1.00 58.66 112 GLN A C 1
ATOM 875 O O . GLN A 1 112 ? -6.021 1.299 -24.726 1.00 58.66 112 GLN A O 1
ATOM 880 N N . SER A 1 113 ? -4.400 1.551 -23.216 1.00 55.88 113 SER A N 1
ATOM 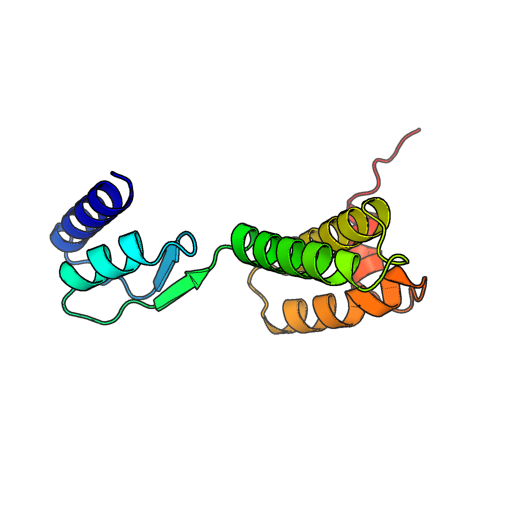881 C CA . SER A 1 113 ? -5.276 1.838 -22.087 1.00 55.88 113 SER A CA 1
ATOM 882 C C . SER A 1 113 ? -5.639 3.332 -21.990 1.00 55.88 113 SER A C 1
ATOM 884 O O . SER A 1 113 ? -4.809 4.168 -21.618 1.00 55.88 113 SER A O 1
ATOM 886 N N . ILE A 1 114 ? -6.927 3.623 -22.158 1.00 53.91 114 ILE A N 1
ATOM 887 C CA . ILE A 1 114 ? -7.551 4.954 -22.056 1.00 53.91 114 ILE A CA 1
ATOM 888 C C . ILE A 1 114 ? -7.384 5.583 -20.654 1.00 53.91 114 ILE A C 1
ATOM 890 O O . ILE A 1 114 ? -7.237 6.801 -20.538 1.00 53.91 114 ILE A O 1
ATOM 894 N N . ILE A 1 115 ? -7.337 4.771 -19.588 1.00 55.59 115 ILE A N 1
ATOM 895 C CA . ILE A 1 115 ? -7.244 5.250 -18.194 1.00 55.59 115 ILE A CA 1
ATOM 896 C C . ILE A 1 115 ? -5.928 6.011 -17.972 1.00 55.59 115 ILE A 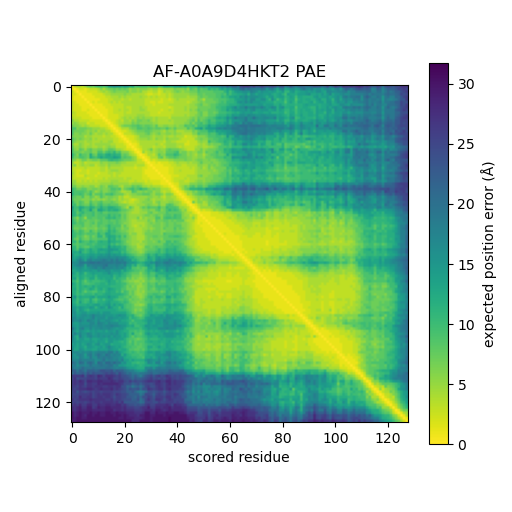C 1
ATOM 898 O O . ILE A 1 115 ? -5.923 7.132 -17.464 1.00 55.59 115 ILE A O 1
ATOM 902 N N . TRP A 1 116 ? -4.800 5.458 -18.426 1.00 58.59 116 TRP A N 1
ATOM 903 C CA . TRP A 1 116 ? -3.491 6.106 -18.292 1.00 58.59 116 TRP A CA 1
ATOM 904 C C . TRP A 1 116 ? -3.333 7.345 -19.165 1.00 58.59 116 TRP A C 1
ATOM 906 O O . TRP A 1 116 ? -2.674 8.292 -18.735 1.00 58.59 116 TRP A O 1
ATOM 916 N N . SER A 1 117 ? -3.953 7.374 -20.350 1.00 53.50 117 SER A N 1
ATOM 917 C CA . SER A 1 117 ? -3.963 8.563 -21.203 1.00 53.50 117 SER A CA 1
ATOM 918 C C . SER A 1 117 ? -4.585 9.742 -20.456 1.00 53.50 117 SER A C 1
ATOM 920 O O . SER A 1 117 ? -3.979 10.804 -20.395 1.00 53.50 117 SER A O 1
ATOM 922 N N . VAL A 1 118 ? -5.733 9.552 -19.802 1.00 53.06 118 VAL A N 1
ATOM 923 C CA . VAL A 1 118 ? -6.433 10.616 -19.061 1.00 53.06 118 VAL A CA 1
ATOM 924 C C . VAL A 1 118 ? -5.699 10.997 -17.766 1.00 53.06 118 VAL A C 1
ATOM 926 O O . VAL A 1 118 ? -5.525 12.185 -17.475 1.00 53.06 118 VAL A O 1
ATOM 929 N N . VAL A 1 119 ? -5.188 10.014 -17.016 1.00 56.66 119 VAL A N 1
ATOM 930 C CA . VAL A 1 119 ? -4.444 10.238 -15.760 1.00 56.66 119 VAL A CA 1
ATOM 931 C C . VAL A 1 119 ? -3.136 11.005 -15.990 1.00 56.66 119 VAL A C 1
ATOM 933 O O . VAL A 1 119 ? -2.802 11.900 -15.215 1.00 56.66 119 VAL A O 1
ATOM 936 N N . TRP A 1 120 ? -2.400 10.706 -17.065 1.00 54.72 120 TRP A N 1
ATOM 937 C CA . TRP A 1 120 ? -1.160 11.418 -17.392 1.00 54.72 120 TRP A CA 1
ATOM 938 C C . TRP A 1 120 ? -1.388 12.727 -18.155 1.00 54.72 120 TRP A C 1
ATOM 940 O O . TRP A 1 120 ? -0.623 13.670 -17.958 1.00 54.72 120 TRP A O 1
ATOM 950 N N . LEU A 1 121 ? -2.427 12.834 -18.995 1.00 50.19 121 LEU A N 1
ATOM 951 C CA . LEU A 1 121 ? -2.762 14.087 -19.689 1.00 50.19 121 LEU A CA 1
ATOM 952 C C . LEU A 1 121 ? -3.251 15.173 -18.725 1.00 50.19 121 LEU A C 1
ATOM 954 O O . LEU A 1 121 ? -2.908 16.334 -18.912 1.00 50.19 121 LEU A O 1
ATOM 958 N N . SER A 1 122 ? -3.979 14.801 -17.671 1.00 49.97 122 SER A N 1
ATOM 959 C CA . SER A 1 122 ? -4.458 15.740 -16.643 1.00 49.97 122 SER A CA 1
ATOM 960 C C . SER A 1 122 ? -3.375 16.221 -15.667 1.00 49.97 122 SER A C 1
ATOM 962 O O . SER A 1 122 ? -3.615 17.161 -14.911 1.00 49.97 122 SER A O 1
ATOM 964 N N . LYS A 1 123 ? -2.181 15.606 -15.674 1.00 51.00 123 LYS A N 1
ATOM 965 C CA . LYS A 1 123 ? -1.048 15.973 -14.804 1.00 51.00 123 LYS A CA 1
ATOM 966 C C . LYS A 1 123 ? 0.268 16.240 -15.537 1.00 51.00 123 LYS A C 1
ATOM 968 O O . LYS A 1 123 ? 1.312 16.290 -14.884 1.00 51.00 123 LYS A O 1
ATOM 973 N N . ARG A 1 124 ? 0.258 16.459 -16.858 1.00 39.28 124 ARG A N 1
ATOM 974 C CA . ARG A 1 124 ? 1.393 17.156 -17.480 1.00 39.28 124 ARG A CA 1
ATOM 975 C C . ARG A 1 124 ? 1.413 18.580 -16.916 1.00 39.28 124 ARG A C 1
ATOM 977 O O . ARG A 1 124 ? 0.414 19.277 -17.096 1.00 39.28 124 ARG A O 1
ATOM 984 N N . PRO A 1 125 ? 2.495 19.041 -16.264 1.00 35.38 125 PRO A N 1
ATOM 985 C CA . PRO A 1 125 ? 2.720 20.471 -16.248 1.00 35.38 125 PRO A CA 1
ATOM 986 C C . PRO A 1 125 ? 2.807 20.892 -17.718 1.00 35.38 125 PRO A C 1
ATOM 988 O O . PRO A 1 125 ? 3.504 20.263 -18.520 1.00 35.38 125 PRO A O 1
ATOM 991 N N . ILE A 1 126 ? 2.011 21.886 -18.099 1.00 34.50 126 ILE A N 1
ATOM 992 C CA . ILE A 1 126 ? 2.297 22.657 -19.301 1.00 34.50 126 ILE A CA 1
ATOM 993 C C . ILE A 1 126 ? 3.564 23.432 -18.940 1.00 34.50 126 ILE A C 1
ATOM 995 O O . ILE A 1 126 ? 3.480 24.523 -18.391 1.00 34.50 126 ILE A O 1
ATOM 999 N N . ASP A 1 127 ? 4.722 22.815 -19.155 1.00 35.09 127 ASP A N 1
ATOM 1000 C CA . ASP A 1 127 ? 5.990 23.529 -19.162 1.00 35.09 127 ASP A CA 1
ATOM 1001 C C . ASP A 1 127 ? 6.166 24.076 -20.585 1.00 35.09 127 ASP A C 1
ATOM 1003 O O . ASP A 1 127 ? 6.396 23.316 -21.532 1.00 35.09 127 ASP A O 1
ATOM 1007 N N . LEU A 1 128 ? 5.978 25.391 -20.725 1.00 34.25 128 LEU A N 1
ATOM 1008 C CA . LEU A 1 128 ? 6.703 26.200 -21.703 1.00 34.25 128 LEU A CA 1
ATOM 1009 C C . LEU A 1 128 ? 7.900 26.823 -20.986 1.00 34.25 128 LEU A C 1
ATOM 1011 O O . LEU A 1 128 ? 7.678 27.382 -19.888 1.00 34.25 128 LEU A O 1
#

Mean predicted aligned error: 10.77 Å

InterPro domains:
  IPR049012 Mutator-like transposase domain [PF20700] (1-111)

pLDDT: mean 76.5, std 12.61, range [34.25, 92.56]

Radius of gyration: 19.39 Å; Cα contacts (8 Å, |Δi|>4): 96; chains: 1; bounding box: 43×39×50 Å

Organism: Dreissena polymorpha (NCBI:txid45954)

Nearest PDB structures (foldseek):
  7kli-assembly1_B  TM=4.271E-01  e=2.008E+00  Mycobacteroides abscessus ATCC 19977
  5oif-assembly1_B-2  TM=4.355E-01  e=5.600E+00  Mycobacterium tuberculosis H37Rv
  4trm-assembly1_A-2  TM=4.485E-01  e=6.276E+00  Mycobacterium tuberculosis

Sequence (128 aa):
MEADVDGELVKEVKKENVNISVMTMGDDCTSLARIRQELAHSVENLSDLNDAVKHLGNSLYSLQKKNKVLSTKVIKHLHKCLNYALAYNKGNDDDWKAALKQTVPHLFGDNQSIIWSVVWLSKRPIDL

Secondary structure (DSSP, 8-state):
-HHHHHHHHHHHHHHTT----EEEE-S-HHHHHHHHHH-SS--EEEEPHHHHHHHHHHHHHHHHTT-TTS-HHHHHHHHHHHHHHHHHTTT-HHHHHHHHHHHHHHHTT----HHHHHHHHTT-----

Solvent-accessible surface area (backbone atoms only — not comparable to full-atom values): 7577 Å² total; per-residue (Å²): 107,70,33,54,53,53,34,51,53,53,53,54,47,48,74,71,73,53,84,74,58,71,45,77,45,73,92,50,68,62,37,54,51,40,38,53,72,76,39,96,59,84,63,47,76,43,69,40,71,68,53,57,54,48,54,52,47,55,50,51,60,58,47,26,78,80,35,76,87,54,34,72,69,53,51,54,49,53,51,52,51,53,52,50,37,49,63,75,29,65,94,36,72,67,53,32,55,52,38,58,64,48,48,61,46,44,76,75,69,48,71,89,47,67,67,59,53,54,61,50,63,76,63,56,77,88,79,128

Foldseek 3Di:
DVLVVLLVVLVVVVVVVDDAAEDEDAPDPSNVVSNPVNDPDDHHYDYDPVNVLVVVLVVLVVVCVVPVVSDPVNSVVLSVQLCLQCVVCPPPPVSSVVSVVVSVCVSVVNPPDPVVVVSVVVPDDPDD